Protein AF-A0A9N8YJ55-F1 (afdb_monomer_lite)

Structure (mmCIF, N/CA/C/O backbone):
data_AF-A0A9N8YJ55-F1
#
_entry.id   AF-A0A9N8YJ55-F1
#
loop_
_atom_site.group_PDB
_atom_site.id
_atom_site.type_symbol
_atom_site.label_atom_id
_atom_site.label_alt_id
_atom_site.label_comp_id
_atom_site.label_asym_id
_atom_site.label_entity_id
_atom_site.label_seq_id
_atom_site.pdbx_PDB_ins_code
_atom_site.Cartn_x
_atom_site.Cartn_y
_atom_site.Cartn_z
_atom_site.occupancy
_atom_site.B_iso_or_equiv
_atom_site.auth_seq_id
_atom_site.auth_comp_id
_atom_site.auth_asym_id
_atom_site.auth_atom_id
_atom_site.pdbx_PDB_model_num
ATOM 1 N N . MET A 1 1 ? 8.829 22.396 -33.741 1.00 54.81 1 MET A N 1
ATOM 2 C CA . MET A 1 1 ? 8.799 22.355 -32.261 1.00 54.81 1 MET A CA 1
ATOM 3 C C . MET A 1 1 ? 7.709 21.390 -31.753 1.00 54.81 1 MET A C 1
ATOM 5 O O . MET A 1 1 ? 6.799 21.822 -31.072 1.00 54.81 1 MET A O 1
ATOM 9 N N . PHE A 1 2 ? 7.784 20.087 -32.087 1.00 58.12 2 PHE A N 1
ATOM 10 C CA . PHE A 1 2 ? 6.823 19.044 -31.640 1.00 58.12 2 PHE A CA 1
ATOM 11 C C . PHE A 1 2 ? 7.463 17.647 -31.437 1.00 58.12 2 PHE A C 1
ATOM 13 O O . PHE A 1 2 ? 6.770 16.657 -31.215 1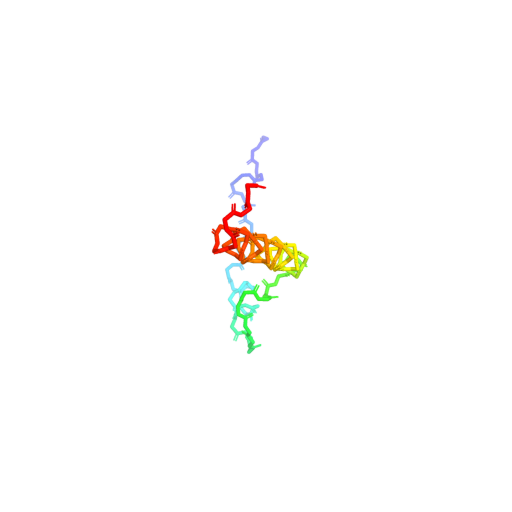.00 58.12 2 PHE A O 1
ATOM 20 N N . ASN A 1 3 ? 8.797 17.541 -31.492 1.00 60.28 3 ASN A N 1
ATOM 21 C CA . ASN A 1 3 ? 9.496 16.250 -31.580 1.00 60.28 3 ASN A CA 1
ATOM 22 C C . ASN A 1 3 ? 9.334 15.373 -30.314 1.00 60.28 3 ASN A C 1
ATOM 24 O O . ASN A 1 3 ? 9.380 14.155 -30.404 1.00 60.28 3 ASN A O 1
ATOM 28 N N . TRP A 1 4 ? 9.062 15.958 -29.139 1.00 61.34 4 TRP A N 1
ATOM 29 C CA . TRP A 1 4 ? 8.885 15.193 -27.890 1.00 61.34 4 TRP A CA 1
ATOM 30 C C . TRP A 1 4 ? 7.576 14.382 -27.840 1.00 61.34 4 TRP A C 1
ATOM 32 O O . TRP A 1 4 ? 7.522 13.345 -27.177 1.00 61.34 4 TRP A O 1
ATOM 42 N N . ILE A 1 5 ? 6.520 14.835 -28.525 1.00 64.94 5 ILE A 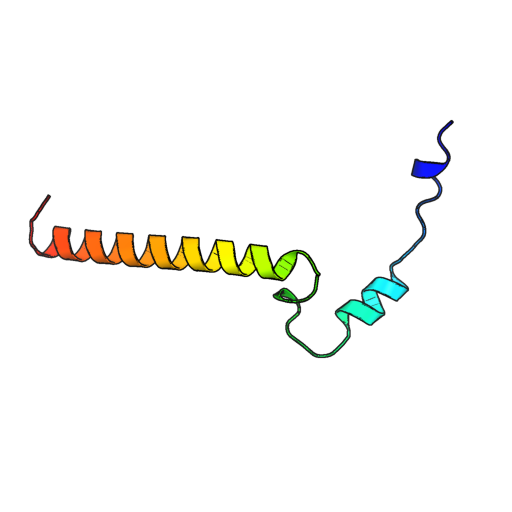N 1
ATOM 43 C CA . ILE A 1 5 ? 5.225 14.133 -28.544 1.00 64.94 5 ILE A CA 1
ATOM 44 C C . ILE A 1 5 ? 5.283 12.943 -29.511 1.00 64.94 5 ILE A C 1
ATOM 46 O O . ILE A 1 5 ? 4.684 11.905 -29.242 1.00 64.94 5 ILE A O 1
ATOM 50 N N . VAL A 1 6 ? 6.048 13.082 -30.598 1.00 64.38 6 VAL A N 1
ATOM 51 C CA . VAL A 1 6 ? 6.167 12.082 -31.670 1.00 64.38 6 VAL A CA 1
ATOM 52 C C . VAL A 1 6 ? 7.237 11.027 -31.354 1.00 64.38 6 VAL A C 1
ATOM 54 O O . VAL A 1 6 ? 7.027 9.850 -31.624 1.00 64.38 6 VAL A O 1
ATOM 57 N N . ASN A 1 7 ? 8.342 11.406 -30.703 1.00 66.62 7 ASN A N 1
ATOM 58 C CA . ASN A 1 7 ? 9.413 10.492 -30.289 1.00 66.62 7 ASN A CA 1
ATOM 59 C C . ASN A 1 7 ? 9.338 10.174 -28.786 1.00 66.62 7 ASN A C 1
ATOM 61 O O . ASN A 1 7 ? 10.167 10.603 -27.980 1.00 66.62 7 ASN A O 1
ATOM 65 N N . ARG A 1 8 ? 8.333 9.387 -28.387 1.00 74.25 8 ARG A N 1
ATOM 66 C CA . ARG A 1 8 ? 8.327 8.743 -27.065 1.00 74.25 8 ARG A CA 1
ATOM 67 C C . ARG A 1 8 ? 9.195 7.480 -27.145 1.00 74.25 8 ARG 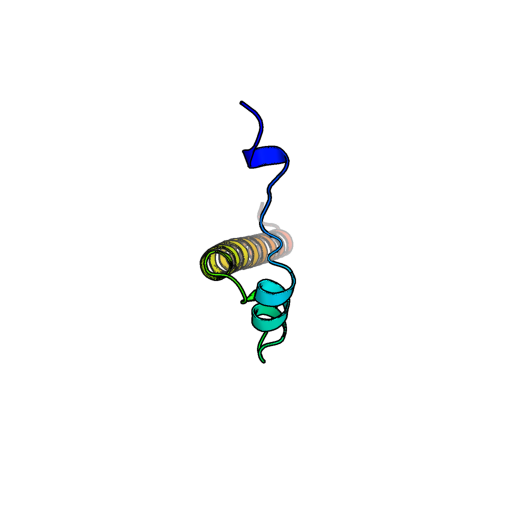A C 1
ATOM 69 O O . ARG A 1 8 ? 8.855 6.585 -27.917 1.00 74.25 8 ARG A O 1
ATOM 76 N N . PRO A 1 9 ? 10.277 7.350 -26.356 1.00 79.69 9 PRO A N 1
ATOM 77 C CA . PRO A 1 9 ? 11.036 6.107 -26.328 1.00 79.69 9 PRO A CA 1
ATOM 78 C C . PRO A 1 9 ? 10.127 4.960 -25.868 1.00 79.69 9 PRO A C 1
ATOM 80 O O . PRO A 1 9 ? 9.491 5.049 -24.813 1.00 79.69 9 PRO A O 1
ATOM 83 N N . ASN A 1 10 ? 10.065 3.886 -26.657 1.00 86.25 10 ASN A N 1
ATOM 84 C CA . ASN A 1 10 ? 9.329 2.684 -26.286 1.00 86.25 10 ASN A CA 1
ATOM 85 C C . ASN A 1 10 ? 10.067 1.959 -25.148 1.00 86.25 10 ASN A C 1
ATOM 87 O O . ASN A 1 10 ? 11.118 1.360 -25.360 1.00 86.25 10 ASN A O 1
ATOM 91 N N . ARG A 1 11 ? 9.500 2.002 -23.938 1.00 88.94 11 ARG A N 1
ATOM 92 C CA . ARG A 1 11 ? 10.054 1.351 -22.737 1.00 88.94 11 ARG A CA 1
ATOM 93 C C . ARG A 1 11 ? 9.351 0.042 -22.376 1.00 88.94 11 ARG A C 1
ATOM 95 O O . ARG A 1 11 ? 9.513 -0.448 -21.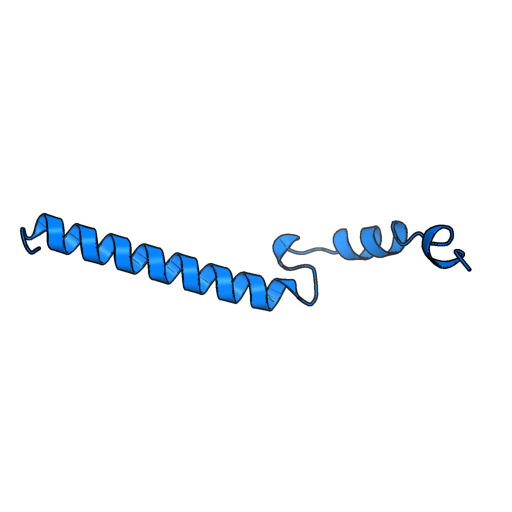262 1.00 88.94 11 ARG A O 1
ATOM 102 N N . VAL A 1 12 ? 8.563 -0.540 -23.283 1.00 90.62 12 VAL A N 1
ATOM 103 C CA . VAL A 1 12 ? 7.772 -1.750 -22.991 1.00 90.62 12 VAL A CA 1
ATOM 104 C C . VAL A 1 12 ? 8.655 -2.907 -22.517 1.00 90.62 12 VAL A C 1
ATOM 106 O O . VAL A 1 12 ? 8.337 -3.512 -21.500 1.00 90.62 12 VAL A O 1
ATOM 109 N N . ILE A 1 13 ? 9.791 -3.168 -23.171 1.00 91.94 13 ILE A N 1
ATOM 110 C CA . ILE A 1 13 ? 10.706 -4.257 -22.777 1.00 91.94 13 ILE A CA 1
ATOM 111 C C . ILE A 1 13 ? 11.333 -4.007 -21.394 1.00 91.94 13 ILE A C 1
ATOM 113 O O . ILE A 1 13 ? 11.474 -4.932 -20.595 1.00 91.94 13 ILE A O 1
ATOM 117 N N . GLU A 1 14 ? 11.692 -2.759 -21.083 1.00 90.62 14 GLU A N 1
ATOM 118 C CA . GLU A 1 14 ? 12.235 -2.370 -19.772 1.00 90.62 14 GLU A CA 1
ATOM 119 C C . GLU A 1 14 ? 11.196 -2.596 -18.664 1.00 90.62 14 GLU A C 1
ATOM 121 O O . GLU A 1 14 ? 11.483 -3.218 -17.638 1.00 90.62 14 GLU A O 1
ATOM 126 N N . LEU A 1 15 ? 9.956 -2.164 -18.907 1.00 89.88 15 LEU A N 1
ATOM 127 C CA . LEU A 1 15 ? 8.842 -2.361 -17.986 1.00 89.88 15 LEU A CA 1
ATOM 128 C C . LEU A 1 15 ? 8.481 -3.844 -17.841 1.00 89.88 15 LEU A C 1
ATOM 130 O O . LEU A 1 15 ? 8.222 -4.284 -16.725 1.00 89.88 15 LEU A O 1
ATOM 134 N N . GLN A 1 16 ? 8.511 -4.632 -18.919 1.00 92.06 16 GLN A N 1
ATOM 135 C CA . GLN A 1 16 ? 8.291 -6.080 -18.856 1.00 92.06 16 GLN A CA 1
ATOM 136 C C . GLN A 1 16 ? 9.311 -6.747 -17.936 1.00 92.06 16 GLN A C 1
ATOM 138 O O . GLN A 1 16 ? 8.906 -7.427 -16.997 1.00 92.06 16 GLN A O 1
ATOM 143 N N . LYS A 1 17 ? 10.610 -6.476 -18.119 1.00 91.81 17 LYS A N 1
ATOM 144 C CA . LYS A 1 17 ? 11.659 -7.012 -17.235 1.00 91.81 17 LYS A CA 1
ATOM 145 C C . LYS A 1 17 ? 11.430 -6.608 -15.777 1.00 91.81 17 LYS A C 1
ATOM 147 O O . LYS A 1 17 ? 11.521 -7.450 -14.888 1.00 91.81 17 LYS A O 1
ATOM 152 N N . TYR A 1 18 ? 11.073 -5.349 -15.523 1.00 90.19 18 TYR A N 1
ATOM 153 C CA . TYR A 1 18 ? 10.788 -4.854 -14.175 1.00 90.19 18 TYR A CA 1
ATOM 154 C C . TYR A 1 18 ? 9.571 -5.543 -13.527 1.00 90.19 18 TYR A C 1
ATOM 156 O O . TYR A 1 18 ? 9.624 -6.003 -12.380 1.00 90.19 18 TYR A O 1
ATOM 164 N N . TYR A 1 19 ? 8.458 -5.664 -14.254 1.00 91.00 19 TYR A N 1
ATOM 165 C CA . TYR A 1 19 ? 7.219 -6.246 -13.735 1.00 91.00 19 TYR A CA 1
ATOM 166 C C . TYR A 1 19 ? 7.206 -7.782 -13.727 1.00 91.00 19 TYR A 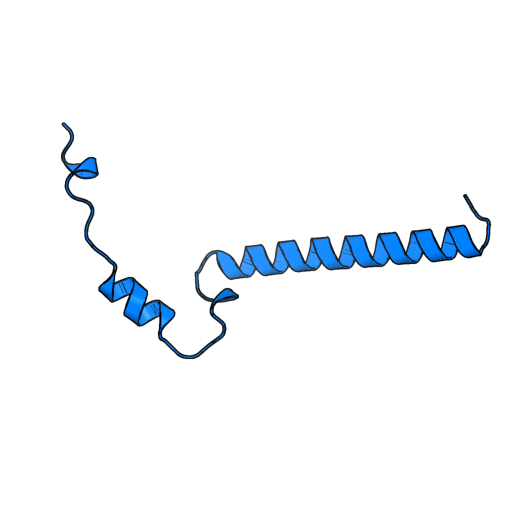C 1
ATOM 168 O O . TYR A 1 19 ? 6.481 -8.342 -12.907 1.00 91.00 19 TYR A O 1
ATOM 176 N N . GLN A 1 20 ? 8.060 -8.457 -14.498 1.00 91.31 20 GLN A N 1
ATOM 177 C CA . GLN A 1 20 ? 8.203 -9.922 -14.492 1.00 91.31 20 GLN A CA 1
ATOM 178 C C . GLN A 1 20 ? 9.114 -10.468 -13.379 1.00 91.31 20 GLN A C 1
ATOM 180 O O . GLN A 1 20 ? 9.065 -11.661 -13.098 1.00 91.31 20 GLN A O 1
ATOM 185 N N . GLN A 1 21 ? 9.914 -9.632 -12.702 1.00 90.81 21 GLN A N 1
ATOM 186 C CA . GLN A 1 21 ? 10.687 -10.074 -11.527 1.00 90.81 21 GLN A CA 1
ATOM 187 C C . GLN A 1 21 ? 9.776 -10.676 -10.431 1.00 90.81 21 GLN A C 1
ATOM 189 O O . GLN A 1 21 ? 8.643 -10.218 -10.269 1.00 90.81 21 GLN A O 1
ATOM 194 N N . PRO A 1 22 ? 10.229 -11.656 -9.639 1.00 89.00 22 PRO A N 1
ATOM 195 C CA . PRO A 1 22 ? 9.414 -12.220 -8.567 1.00 89.00 22 PRO A CA 1
ATOM 196 C C . PRO A 1 22 ? 9.043 -11.158 -7.520 1.00 89.00 22 PRO A C 1
ATOM 198 O O . PRO A 1 22 ? 9.846 -10.289 -7.178 1.00 89.00 22 PRO A O 1
ATOM 201 N N . GLY A 1 23 ? 7.807 -11.222 -7.023 1.00 86.38 23 GLY A N 1
ATOM 202 C CA . GLY A 1 23 ? 7.309 -10.363 -5.952 1.00 86.38 23 GLY A CA 1
ATOM 203 C C . GLY A 1 23 ? 5.950 -9.712 -6.240 1.00 86.38 23 GLY A C 1
ATOM 204 O O . GLY A 1 23 ? 5.496 -9.657 -7.385 1.00 86.38 23 GLY A O 1
ATOM 205 N N . PRO A 1 24 ? 5.286 -9.199 -5.195 1.00 86.50 24 PRO A N 1
ATOM 206 C CA . PRO A 1 24 ? 3.959 -8.604 -5.296 1.00 86.50 24 PRO A CA 1
ATOM 207 C C . PRO A 1 24 ? 3.944 -7.375 -6.211 1.00 86.50 24 PRO A C 1
ATOM 209 O O . PRO A 1 24 ? 4.590 -6.362 -5.939 1.00 86.50 24 PRO A O 1
ATOM 212 N N . VAL A 1 25 ? 3.138 -7.445 -7.275 1.00 86.75 25 VAL A N 1
ATOM 213 C CA . VAL A 1 25 ? 3.006 -6.386 -8.294 1.00 86.75 25 VAL A CA 1
ATOM 214 C C . VAL A 1 25 ? 2.605 -5.044 -7.678 1.00 86.75 25 VAL A C 1
ATOM 216 O O . VAL A 1 25 ? 3.082 -3.997 -8.108 1.00 86.75 25 VAL A O 1
ATOM 219 N N . PHE A 1 26 ? 1.776 -5.051 -6.632 1.00 82.50 26 PHE A N 1
ATOM 220 C CA . PHE A 1 26 ? 1.319 -3.823 -5.981 1.00 82.50 26 PHE A CA 1
ATOM 221 C C . PHE A 1 26 ? 2.442 -3.061 -5.259 1.00 82.50 26 PHE A C 1
ATOM 223 O O . PHE A 1 26 ? 2.348 -1.842 -5.145 1.00 82.50 26 PHE A O 1
ATOM 230 N N . LEU A 1 27 ? 3.529 -3.731 -4.859 1.00 84.62 27 LEU A N 1
ATOM 231 C CA . LEU A 1 27 ? 4.711 -3.098 -4.257 1.00 84.62 27 LEU A CA 1
ATOM 232 C C . LEU A 1 27 ? 5.756 -2.650 -5.291 1.00 84.62 27 LEU A C 1
ATOM 234 O O . LEU A 1 27 ? 6.737 -1.997 -4.925 1.00 84.62 27 LEU A O 1
ATOM 238 N N . LYS A 1 28 ? 5.558 -2.966 -6.577 1.00 84.31 28 LYS A N 1
ATOM 239 C CA . LYS A 1 28 ? 6.472 -2.564 -7.650 1.00 84.31 28 LYS A CA 1
ATOM 240 C C . LYS A 1 28 ? 6.268 -1.095 -8.012 1.00 84.31 28 LYS A C 1
ATOM 242 O O . LYS A 1 28 ? 5.212 -0.686 -8.484 1.00 84.31 28 LYS A O 1
ATOM 247 N N . GLY A 1 29 ? 7.308 -0.299 -7.803 1.00 80.06 29 GLY A N 1
ATOM 248 C CA . GLY A 1 29 ? 7.369 1.120 -8.142 1.00 80.06 29 GLY A CA 1
ATOM 249 C C . GLY A 1 29 ? 7.830 1.969 -6.961 1.00 80.06 29 GLY A C 1
ATOM 250 O O . GLY A 1 29 ? 7.353 1.813 -5.839 1.00 80.06 29 GLY A O 1
ATOM 251 N N . ARG A 1 30 ? 8.741 2.915 -7.219 1.00 72.31 30 ARG A N 1
ATOM 252 C CA . ARG A 1 30 ? 9.351 3.775 -6.185 1.00 72.31 30 ARG A CA 1
ATOM 253 C C . ARG A 1 30 ? 8.314 4.553 -5.365 1.00 72.31 30 ARG A C 1
ATOM 255 O O . ARG A 1 30 ? 8.456 4.659 -4.154 1.00 72.31 30 ARG A O 1
ATOM 262 N N . LEU A 1 31 ? 7.258 5.047 -6.015 1.00 77.81 31 LEU A N 1
ATOM 263 C CA . LEU A 1 31 ? 6.189 5.817 -5.3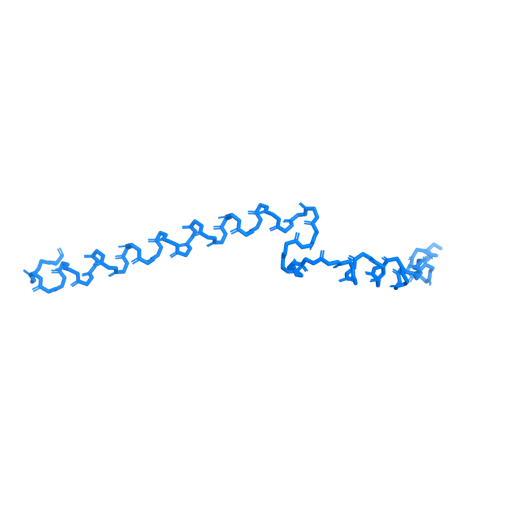68 1.00 77.81 31 LEU A CA 1
ATOM 264 C C . LEU A 1 31 ? 5.056 4.952 -4.794 1.00 77.81 31 LEU A C 1
ATOM 266 O O . LEU A 1 31 ? 4.196 5.480 -4.100 1.00 77.81 31 LEU A O 1
ATOM 270 N N . ARG A 1 32 ? 5.034 3.630 -5.026 1.00 80.50 32 ARG A N 1
ATOM 271 C CA . ARG A 1 32 ? 3.931 2.781 -4.536 1.00 80.50 32 ARG A CA 1
ATOM 272 C C . ARG A 1 32 ? 3.996 2.510 -3.036 1.00 80.50 32 ARG A C 1
ATOM 274 O O . ARG A 1 32 ? 2.956 2.417 -2.397 1.00 80.50 32 ARG A O 1
ATOM 281 N N . LYS A 1 33 ? 5.198 2.441 -2.456 1.00 79.69 33 LYS A N 1
ATOM 282 C CA . LYS A 1 33 ? 5.393 2.210 -1.014 1.00 79.69 33 LYS A CA 1
ATOM 283 C C . LYS A 1 33 ? 4.716 3.272 -0.128 1.00 79.69 33 LYS A C 1
ATOM 285 O O . LYS A 1 33 ? 3.919 2.873 0.716 1.00 79.69 33 LYS A O 1
ATOM 290 N N . PRO A 1 34 ? 4.948 4.590 -0.312 1.00 88.31 34 PRO A N 1
ATOM 291 C CA . PRO A 1 34 ? 4.270 5.599 0.504 1.00 88.31 34 PRO A CA 1
ATOM 292 C C . PRO A 1 34 ? 2.752 5.626 0.271 1.00 88.31 34 PRO A C 1
ATOM 294 O O . PRO A 1 34 ? 2.005 5.815 1.225 1.00 88.31 34 PRO A O 1
ATOM 297 N N . ILE A 1 35 ? 2.286 5.369 -0.959 1.00 90.69 35 ILE A N 1
ATOM 298 C CA . ILE A 1 35 ? 0.847 5.298 -1.272 1.00 90.69 35 ILE A CA 1
ATOM 299 C C . ILE A 1 35 ? 0.176 4.160 -0.497 1.00 90.69 35 ILE A C 1
ATOM 301 O O . ILE A 1 35 ? -0.884 4.362 0.088 1.00 90.69 35 ILE A O 1
ATOM 305 N N . ILE A 1 36 ? 0.798 2.979 -0.453 1.00 90.31 36 ILE A N 1
ATOM 306 C CA . ILE A 1 36 ? 0.267 1.833 0.296 1.00 90.31 36 ILE A CA 1
ATOM 307 C C . ILE A 1 36 ? 0.215 2.138 1.790 1.00 90.31 36 ILE A C 1
ATOM 309 O O . ILE A 1 36 ? -0.777 1.821 2.434 1.00 90.31 36 ILE A O 1
ATOM 313 N N . VAL A 1 37 ? 1.247 2.779 2.343 1.00 92.19 37 VAL A N 1
ATOM 314 C CA . VAL A 1 37 ? 1.246 3.182 3.757 1.00 92.19 37 VAL A CA 1
ATOM 315 C C . VAL A 1 37 ? 0.099 4.151 4.041 1.00 92.19 37 VAL A C 1
ATOM 317 O O . VAL A 1 37 ? -0.679 3.909 4.960 1.00 92.19 37 VAL A O 1
ATOM 320 N N . ALA A 1 38 ? -0.055 5.200 3.229 1.00 94.56 38 ALA A N 1
ATOM 321 C CA . ALA A 1 38 ? -1.133 6.173 3.391 1.00 94.56 38 ALA A CA 1
ATOM 322 C C . ALA A 1 38 ? -2.520 5.515 3.294 1.00 94.56 38 ALA A C 1
ATOM 324 O O . ALA A 1 38 ? -3.383 5.756 4.139 1.00 94.56 38 ALA A O 1
ATOM 325 N N . TYR A 1 39 ? -2.714 4.634 2.310 1.00 94.19 39 TYR A N 1
ATOM 326 C CA . TYR A 1 39 ? -3.963 3.896 2.140 1.00 94.19 39 TYR A CA 1
ATOM 327 C C . TYR A 1 39 ? -4.263 2.987 3.338 1.00 94.19 39 TYR A C 1
ATOM 329 O O . TYR A 1 39 ? -5.383 2.988 3.841 1.00 94.19 39 TYR A O 1
ATOM 337 N N . SER A 1 40 ? -3.265 2.260 3.846 1.00 94.31 40 SER A N 1
ATOM 338 C CA . SER A 1 40 ? -3.421 1.389 5.017 1.00 94.31 40 SER A CA 1
ATOM 339 C C . SER A 1 40 ? -3.775 2.172 6.284 1.00 94.31 40 SER A C 1
ATOM 341 O O . SER A 1 40 ? -4.619 1.727 7.065 1.00 94.31 40 SER A O 1
ATOM 343 N N . VAL A 1 41 ? -3.179 3.352 6.485 1.00 97.31 41 VAL A N 1
ATOM 344 C CA . VAL A 1 41 ? -3.518 4.241 7.611 1.00 97.31 41 VAL A CA 1
ATOM 345 C C . VAL A 1 41 ? -4.959 4.734 7.493 1.00 97.31 41 VAL A C 1
ATOM 347 O O . VAL A 1 41 ? -5.711 4.662 8.462 1.00 97.31 41 VAL A O 1
ATOM 350 N N . MET A 1 42 ? -5.372 5.172 6.302 1.00 97.69 42 MET A N 1
ATOM 351 C CA . MET A 1 42 ? -6.750 5.601 6.064 1.00 97.69 42 MET A CA 1
ATOM 352 C C . MET A 1 42 ? -7.740 4.462 6.334 1.00 97.69 42 MET A C 1
ATOM 354 O O . MET A 1 42 ? -8.689 4.639 7.092 1.00 97.69 42 MET A O 1
ATOM 358 N N . LEU A 1 43 ? -7.486 3.280 5.766 1.00 97.38 43 LEU A N 1
ATOM 359 C CA . LEU A 1 43 ? -8.355 2.114 5.901 1.00 97.38 43 LEU A CA 1
ATOM 360 C C . LEU A 1 43 ? -8.518 1.697 7.368 1.00 97.38 43 LEU A C 1
ATOM 362 O O . LEU A 1 43 ? -9.639 1.519 7.837 1.00 97.38 43 LEU A O 1
ATOM 366 N N . SER A 1 44 ? -7.408 1.569 8.099 1.00 97.00 44 SER A N 1
ATOM 367 C CA . SER A 1 44 ? -7.424 1.187 9.516 1.00 97.00 44 SER A CA 1
ATOM 368 C C . SER A 1 44 ? -8.114 2.236 10.389 1.00 97.00 44 SER A C 1
ATOM 370 O O . SER A 1 44 ? -8.937 1.875 11.229 1.00 97.00 44 SER A O 1
ATOM 372 N N . GLY A 1 45 ? -7.869 3.526 10.144 1.00 98.00 45 GLY A N 1
ATOM 373 C CA . GLY A 1 45 ? -8.562 4.617 10.828 1.00 98.00 45 GLY A CA 1
ATOM 374 C C . GLY A 1 45 ? -10.076 4.582 10.608 1.00 98.00 45 GLY A C 1
ATOM 375 O O . GLY A 1 45 ? -10.841 4.650 11.571 1.00 98.00 45 GLY A O 1
ATOM 376 N N . THR A 1 46 ? -10.523 4.398 9.361 1.00 97.19 46 THR A N 1
ATOM 377 C CA . THR A 1 46 ? -11.952 4.257 9.041 1.00 97.19 46 THR A CA 1
ATOM 378 C C . THR A 1 46 ? -12.561 3.033 9.717 1.00 97.19 46 THR A C 1
ATOM 380 O O . THR A 1 46 ? -13.657 3.126 10.267 1.00 97.19 46 THR A O 1
ATOM 383 N N . PHE A 1 47 ? -11.855 1.902 9.723 1.00 98.00 47 PHE A N 1
ATOM 384 C CA . PHE A 1 47 ? -12.353 0.670 10.332 1.00 98.00 47 PHE A CA 1
ATOM 385 C C . PHE A 1 47 ? -12.524 0.811 11.849 1.00 98.00 47 PHE A C 1
ATOM 387 O O . PHE A 1 47 ? -13.561 0.439 12.397 1.00 98.00 47 PHE A O 1
ATOM 394 N N . LEU A 1 48 ? -11.540 1.414 12.523 1.00 97.75 48 LEU A N 1
ATOM 395 C CA . LEU A 1 48 ? -11.612 1.701 13.955 1.00 97.75 48 LEU A CA 1
ATOM 396 C C . LEU A 1 48 ? -12.727 2.700 14.280 1.00 97.75 48 LEU A C 1
ATOM 398 O O . LEU A 1 48 ? -13.463 2.493 15.241 1.00 97.75 48 LEU A O 1
ATOM 402 N N . GLY A 1 49 ? -12.894 3.748 13.469 1.00 97.06 49 GLY A N 1
ATOM 403 C CA . GLY A 1 49 ? -13.984 4.712 13.628 1.00 97.06 49 GLY A CA 1
ATOM 404 C C . GLY A 1 49 ? -15.365 4.072 13.462 1.00 97.06 49 GLY A C 1
ATOM 405 O O . GLY A 1 49 ? -16.256 4.310 14.277 1.00 97.06 49 GLY A O 1
ATOM 406 N N . ALA A 1 50 ? -15.528 3.207 12.458 1.00 96.88 50 ALA A N 1
ATOM 407 C CA . ALA A 1 50 ? -16.767 2.468 12.231 1.00 96.88 50 ALA A CA 1
ATOM 408 C C . ALA A 1 50 ? -17.081 1.509 13.390 1.00 96.88 50 ALA A C 1
ATOM 410 O O . ALA A 1 50 ? -18.217 1.473 13.864 1.00 96.88 50 ALA A O 1
ATOM 411 N N . LEU A 1 51 ? -16.075 0.780 13.884 1.00 96.62 51 LEU A N 1
ATOM 412 C CA . LEU A 1 51 ? -16.221 -0.113 15.034 1.00 96.62 51 LEU A CA 1
ATOM 413 C C . LEU A 1 51 ? -16.567 0.661 16.312 1.00 96.62 51 LEU A C 1
ATOM 415 O O . LEU A 1 51 ? -17.428 0.258 17.087 1.00 96.62 51 LEU A O 1
ATOM 419 N N . TYR A 1 52 ? -15.922 1.803 16.530 1.00 95.81 52 TYR A N 1
ATOM 420 C CA . TYR A 1 52 ? -16.230 2.663 17.663 1.00 95.81 52 TYR A CA 1
ATOM 421 C C . TYR A 1 52 ? -17.672 3.182 17.608 1.00 95.81 52 TYR A C 1
ATOM 423 O O . TYR A 1 52 ? -18.397 3.128 18.605 1.00 95.81 52 TYR A O 1
ATOM 431 N N . GLY A 1 53 ? -18.103 3.644 16.431 1.00 95.50 53 GLY A N 1
ATOM 432 C CA . GLY A 1 53 ? -19.472 4.087 16.193 1.00 95.50 53 GLY A CA 1
ATOM 433 C C . GLY A 1 53 ? -20.489 2.972 16.429 1.00 95.50 53 GLY A C 1
ATOM 434 O O . GLY A 1 53 ? -21.483 3.194 17.118 1.00 95.50 53 GLY A O 1
ATOM 435 N N . SER A 1 54 ? -20.229 1.758 15.936 1.00 95.62 54 SER A N 1
ATOM 436 C CA . SER A 1 54 ? -21.133 0.618 16.137 1.00 95.62 54 SER A CA 1
ATOM 437 C C . SER A 1 54 ? -21.256 0.213 17.604 1.00 95.62 54 SER A C 1
ATOM 439 O O . SER A 1 54 ? -22.369 -0.034 18.070 1.00 95.62 54 SER A O 1
ATOM 441 N N . VAL A 1 55 ? -20.162 0.247 18.369 1.00 96.12 55 VAL A N 1
ATOM 442 C CA . VAL A 1 55 ? -20.196 0.013 19.822 1.00 96.12 55 VAL A CA 1
ATOM 443 C C . VAL A 1 55 ? -21.004 1.093 20.543 1.00 96.12 55 VAL A C 1
ATOM 445 O O . VAL A 1 55 ? -21.806 0.770 21.419 1.00 96.12 55 VAL A O 1
ATOM 448 N N . ARG A 1 56 ? -20.850 2.371 20.177 1.00 95.31 56 ARG A N 1
ATOM 449 C CA . ARG A 1 56 ? -21.652 3.456 20.769 1.00 95.31 56 ARG A CA 1
ATOM 450 C C . ARG A 1 56 ? -23.142 3.317 20.465 1.00 95.31 56 ARG A C 1
ATOM 452 O O . ARG A 1 56 ? -23.949 3.433 21.388 1.00 95.31 56 ARG A O 1
ATOM 459 N N . MET A 1 57 ? -23.488 2.976 19.222 1.00 94.75 57 MET A N 1
ATOM 460 C CA . MET A 1 57 ? -24.867 2.680 18.823 1.00 94.75 57 MET A CA 1
ATOM 461 C C . MET A 1 57 ? -25.441 1.503 19.620 1.00 94.75 57 MET A C 1
ATOM 463 O O . MET A 1 57 ? -26.549 1.609 20.140 1.00 94.75 57 MET A O 1
ATOM 467 N N . ALA A 1 58 ? -24.673 0.422 19.794 1.00 94.50 58 ALA A N 1
ATOM 468 C CA . ALA A 1 58 ? -25.084 -0.729 20.600 1.00 94.50 58 ALA A CA 1
ATOM 469 C C . ALA A 1 58 ? -25.284 -0.376 22.086 1.00 94.50 58 ALA A C 1
ATOM 471 O O . ALA A 1 58 ? -26.159 -0.932 22.743 1.00 94.50 58 ALA A O 1
ATOM 472 N N . GLN A 1 59 ? -24.513 0.578 22.616 1.00 95.31 59 GLN A N 1
ATOM 473 C CA . GLN A 1 59 ? -24.675 1.104 23.976 1.00 95.31 59 GLN A CA 1
ATOM 474 C C . GLN A 1 59 ? -25.803 2.145 24.106 1.00 95.31 59 GLN A C 1
ATOM 476 O O . GLN A 1 59 ? -26.015 2.665 25.202 1.00 95.31 59 GLN A O 1
ATOM 481 N N . GLY A 1 60 ? -26.488 2.502 23.014 1.00 92.38 60 GLY A N 1
ATOM 482 C CA . GLY A 1 60 ? -27.507 3.557 23.001 1.00 92.38 60 GLY A CA 1
ATOM 483 C C . GLY A 1 60 ? -26.954 4.966 23.246 1.00 92.38 60 GLY A C 1
ATOM 484 O O . GLY A 1 60 ? -27.716 5.888 23.538 1.00 92.38 60 GLY A O 1
ATOM 485 N N . LYS A 1 61 ? -25.632 5.151 23.147 1.00 80.81 61 LYS A N 1
ATOM 486 C CA . LYS A 1 61 ? -24.963 6.443 23.334 1.00 80.81 61 LYS A CA 1
ATOM 487 C C . LYS A 1 61 ? -24.855 7.136 21.977 1.00 80.81 61 LYS A C 1
ATOM 489 O O . LYS A 1 61 ? -24.280 6.567 21.052 1.00 80.81 61 LYS A O 1
ATOM 494 N N . LYS A 1 62 ? -25.423 8.339 21.875 1.00 67.81 62 LYS A N 1
ATOM 495 C CA . LYS A 1 62 ? -25.304 9.197 20.687 1.00 67.81 62 LYS A CA 1
ATOM 496 C C . LYS A 1 62 ? -23.896 9.786 20.575 1.00 67.81 62 LYS A C 1
ATOM 498 O O . LYS A 1 62 ? -23.258 10.028 21.629 1.00 67.81 62 LYS A O 1
#

InterPro domains:
  IPR039297 Cytochrome c oxidase subunit VII [PF02238] (10-60)

Organism: NCBI:txid144530

Sequence (62 aa):
MFNWIVNRPNRVIELQKYYQQPGPVFLKGRLRKPIIVAYSVMLSGTFLGALYGSVRMAQGKK

Radius of gyration: 22.08 Å; chains: 1; bounding box: 40×35×56 Å

Secondary structure (DSSP, 8-state):
--HHHH-----HHHHHHHHHSSS-GGG-STTHHHHHHHHHHHHHHHHHHHHHHHHHHHTT--

Foldseek 3Di:
DCVCVVDDPDCPVVVCVQQVPDDDNQPRDPPSVVVVVVVVVVVVVVVVVVVVVVVCVVVVHD

pLDDT: mean 86.77, std 11.3, range [54.81, 98.0]